Protein AF-A0A931ZKY6-F1 (afdb_monomer_lite)

Radius of gyration: 19.57 Å; chains: 1; bounding box: 46×57×39 Å

pLDDT: mean 91.96, std 8.12, range [48.44, 98.62]

Foldseek 3Di:
DDDQDPVNVVVVVVVVVVVVLLVVLCPDAVVPVVSVVSNVVVLVVVLVPDPDLVVNLVSLLVVLVVLLVNLLVCQVVVVLVCNQVSLVVNLVSLVVSLVSCVVVVVLVCLVVSLVSLVVSLVSLVVSLVPHDPVDPDPSSVSSVVSNVSSVVSNVSSVVSD

Sequence (161 aa):
MTKKTKTQLGAIFILAVLVLSLILSQTASPDSQLFWGLKRIQEKVYLKLKSNPNEKLDYMRFLLDRRLQELKSQVERQSYGYILPSALRYSTLAGQITDIIIVNNMKDQVASIINQFKDHQKALYEIYVIYPKNTDNLEYKYIEDDINYLKLYLDKLTKIQ

Structure (mmCIF, N/CA/C/O backbone):
data_AF-A0A931ZKY6-F1
#
_entry.id   AF-A0A931ZKY6-F1
#
loop_
_atom_site.group_PDB
_atom_site.id
_atom_site.type_symbol
_atom_site.label_atom_id
_atom_site.label_alt_id
_atom_site.label_comp_id
_atom_site.label_asym_id
_atom_site.label_entity_id
_atom_site.label_seq_id
_atom_site.pdbx_PDB_ins_code
_atom_site.Cartn_x
_atom_site.Cartn_y
_atom_site.Cartn_z
_atom_site.occupancy
_atom_site.B_iso_or_equiv
_atom_site.auth_seq_id
_atom_site.auth_comp_id
_atom_site.auth_asym_id
_atom_site.auth_atom_id
_atom_site.pdbx_PDB_model_num
ATOM 1 N N . MET A 1 1 ? -25.581 40.396 -20.123 1.00 48.44 1 MET A N 1
ATOM 2 C CA . MET A 1 1 ? -24.394 39.680 -20.647 1.00 48.44 1 MET A CA 1
ATOM 3 C C . MET A 1 1 ? -23.141 40.410 -20.173 1.00 48.44 1 MET A C 1
ATOM 5 O O . MET A 1 1 ? -22.779 41.431 -20.742 1.00 48.44 1 MET A O 1
ATOM 9 N N . THR A 1 2 ? -22.526 39.982 -19.072 1.00 53.47 2 THR A N 1
ATOM 10 C CA . THR A 1 2 ? -21.324 40.629 -18.517 1.00 53.47 2 THR A CA 1
ATOM 11 C C . THR A 1 2 ? -20.092 40.201 -19.320 1.00 53.47 2 THR A C 1
ATOM 13 O O . THR A 1 2 ? -19.704 39.034 -19.298 1.00 53.47 2 THR A O 1
ATOM 16 N N . LYS A 1 3 ? -19.485 41.134 -20.070 1.00 59.88 3 LYS A N 1
ATOM 17 C CA . LYS A 1 3 ? -18.205 40.916 -20.768 1.00 59.88 3 LYS A CA 1
ATOM 18 C C . LYS A 1 3 ? -17.125 40.623 -19.722 1.00 59.88 3 LYS A C 1
ATOM 20 O O . LYS A 1 3 ? -16.762 41.515 -18.961 1.00 59.88 3 LYS A O 1
ATOM 25 N N . LYS A 1 4 ? -16.617 39.387 -19.682 1.00 67.44 4 LYS A N 1
ATOM 26 C CA . LYS A 1 4 ? -15.459 39.045 -18.844 1.00 67.44 4 LYS A CA 1
ATOM 27 C C . LYS A 1 4 ? -14.247 39.852 -19.306 1.00 67.44 4 LYS A C 1
ATOM 29 O O . LYS A 1 4 ? -13.969 39.925 -20.504 1.00 67.44 4 LYS A O 1
ATOM 34 N N . THR A 1 5 ? -13.535 40.469 -18.370 1.00 78.38 5 THR A N 1
ATOM 35 C CA . THR A 1 5 ? -12.313 41.222 -18.680 1.00 78.38 5 THR A CA 1
ATOM 36 C C . THR A 1 5 ? -11.193 40.262 -19.101 1.00 78.38 5 THR A C 1
ATOM 38 O O . THR A 1 5 ? -11.195 39.085 -18.733 1.00 78.38 5 THR A O 1
ATOM 41 N N . LYS A 1 6 ? -10.201 40.739 -19.867 1.00 78.06 6 LYS A N 1
ATOM 42 C CA . LYS A 1 6 ? -9.048 39.916 -20.295 1.00 78.06 6 LYS A CA 1
ATOM 43 C C . LYS A 1 6 ? -8.330 39.246 -19.110 1.00 78.06 6 LYS A C 1
ATOM 45 O O . LYS A 1 6 ? -7.884 38.111 -19.230 1.00 78.06 6 LYS A O 1
ATOM 50 N N . THR A 1 7 ? -8.286 39.912 -17.955 1.00 80.75 7 THR A N 1
ATOM 51 C CA . THR A 1 7 ? -7.720 39.373 -16.708 1.00 80.75 7 THR A CA 1
ATOM 52 C C . THR A 1 7 ? -8.552 38.228 -16.128 1.00 80.75 7 THR A C 1
ATOM 54 O O . THR A 1 7 ? -7.988 37.217 -15.719 1.00 80.75 7 THR A O 1
ATOM 57 N N . GLN A 1 8 ? -9.886 38.325 -16.159 1.00 85.00 8 GLN A N 1
ATOM 58 C CA . GLN A 1 8 ? -10.778 37.235 -15.744 1.00 85.00 8 GLN A CA 1
ATOM 59 C C . GLN A 1 8 ? -10.659 36.017 -16.667 1.00 85.00 8 GLN A C 1
ATOM 61 O O . GLN A 1 8 ? -10.647 34.887 -16.188 1.00 85.00 8 GLN A O 1
ATOM 66 N N . LEU A 1 9 ? -10.541 36.233 -17.981 1.00 86.75 9 LEU A N 1
ATOM 67 C CA . LEU A 1 9 ? -10.304 35.156 -18.948 1.00 86.75 9 LEU A CA 1
ATOM 68 C C . LEU A 1 9 ? -8.954 34.465 -18.707 1.00 86.75 9 LEU A C 1
ATOM 70 O O . LEU A 1 9 ? -8.901 33.237 -18.696 1.00 86.75 9 LEU A O 1
ATOM 74 N N . GLY A 1 10 ? -7.896 35.236 -18.436 1.00 88.50 10 GLY A N 1
ATOM 75 C CA . GLY A 1 10 ? -6.583 34.696 -18.072 1.00 88.50 10 GLY A CA 1
ATOM 76 C C . GLY A 1 10 ? -6.615 33.863 -16.787 1.00 88.50 10 GLY A C 1
ATOM 77 O O . GLY A 1 10 ? -6.105 32.746 -16.768 1.00 88.50 10 GLY A O 1
ATOM 78 N N . ALA A 1 11 ? -7.279 34.352 -15.735 1.00 89.69 11 ALA A N 1
ATOM 79 C CA . ALA A 1 11 ? -7.419 33.619 -14.475 1.00 89.69 11 ALA A CA 1
ATOM 80 C C . ALA A 1 11 ? -8.193 32.299 -14.644 1.00 89.69 11 ALA A C 1
ATOM 82 O O . ALA A 1 11 ? -7.782 31.271 -14.109 1.00 89.69 11 ALA A O 1
ATOM 83 N N . ILE A 1 12 ? -9.280 32.302 -15.425 1.00 91.88 12 ILE A N 1
ATOM 84 C CA . ILE A 1 12 ? -10.051 31.086 -15.731 1.00 91.88 12 ILE A CA 1
ATOM 85 C C . ILE A 1 12 ? -9.193 30.076 -16.490 1.00 91.88 12 ILE A C 1
ATOM 87 O O . ILE A 1 12 ? -9.233 28.889 -16.176 1.00 91.88 12 ILE A O 1
ATOM 91 N N . PHE A 1 13 ? -8.407 30.535 -17.465 1.00 92.50 13 PHE A N 1
ATOM 92 C CA . PHE A 1 13 ? -7.517 29.661 -18.221 1.00 92.50 13 PHE A CA 1
ATOM 93 C C . PHE A 1 13 ? -6.465 29.006 -17.316 1.00 92.50 13 PHE A C 1
ATOM 95 O O . PHE A 1 13 ? -6.295 27.790 -17.358 1.00 92.50 13 PHE A O 1
ATOM 102 N N . ILE A 1 14 ? -5.823 29.782 -16.436 1.00 92.12 14 ILE A N 1
ATOM 103 C CA . ILE A 1 14 ? -4.857 29.256 -15.458 1.00 92.12 14 ILE A CA 1
ATOM 104 C C . ILE A 1 14 ? -5.521 28.220 -14.544 1.00 92.12 14 ILE A C 1
ATOM 106 O O . ILE A 1 14 ? -4.962 27.146 -14.325 1.00 92.12 14 ILE A O 1
ATOM 110 N N . LEU A 1 15 ? -6.728 28.505 -14.048 1.00 92.44 15 LEU A N 1
ATOM 111 C CA . LEU A 1 15 ? -7.471 27.572 -13.202 1.00 92.44 15 LEU A CA 1
ATOM 112 C C . LEU A 1 15 ? -7.798 26.271 -13.950 1.00 92.44 15 LEU A C 1
ATOM 114 O O . LEU A 1 15 ? -7.642 25.189 -13.391 1.00 92.44 15 LEU A O 1
ATOM 118 N N . ALA A 1 16 ? -8.207 26.362 -15.217 1.00 91.94 16 ALA A N 1
ATOM 119 C CA . ALA A 1 16 ? -8.501 25.198 -16.046 1.00 91.94 16 ALA A CA 1
ATOM 120 C C . ALA A 1 16 ? -7.252 24.333 -16.277 1.00 91.94 16 ALA A C 1
ATOM 122 O O . ALA A 1 16 ? -7.319 23.114 -16.126 1.00 91.94 16 ALA A O 1
ATOM 123 N N . VAL A 1 17 ? -6.102 24.953 -16.568 1.00 90.94 17 VAL A N 1
ATOM 124 C CA . VAL A 1 17 ? -4.818 24.247 -16.714 1.00 90.94 17 VAL A CA 1
ATOM 125 C C . VAL A 1 17 ? -4.404 23.578 -15.404 1.00 90.94 17 VAL A C 1
ATOM 127 O O . VAL A 1 17 ? -3.957 22.430 -15.419 1.00 90.94 17 VAL A O 1
ATOM 130 N N . LEU A 1 18 ? -4.586 24.252 -14.265 1.00 89.12 18 LEU A N 1
ATOM 131 C CA . LEU A 1 18 ? -4.313 23.676 -12.949 1.00 89.12 18 LEU A CA 1
ATOM 132 C C . LEU A 1 18 ? -5.198 22.458 -12.683 1.00 89.12 18 LEU A C 1
ATOM 134 O O . LEU A 1 18 ? -4.673 21.391 -12.383 1.00 89.12 18 LEU A O 1
ATOM 138 N N . VAL A 1 19 ? -6.517 22.578 -12.853 1.00 89.31 19 VAL A N 1
ATOM 139 C CA . VAL A 1 19 ? -7.458 21.462 -12.656 1.00 89.31 19 VAL A CA 1
ATOM 140 C C . VAL A 1 19 ? -7.123 20.290 -13.577 1.00 89.31 19 VAL A C 1
ATOM 142 O O . VAL A 1 19 ? -7.062 19.151 -13.116 1.00 89.31 19 VAL A O 1
ATOM 145 N N . LEU A 1 20 ? -6.831 20.557 -14.851 1.00 88.75 20 LEU A N 1
ATOM 146 C CA . LEU A 1 20 ? -6.435 19.517 -15.796 1.00 88.75 20 LEU A CA 1
ATOM 147 C C . LEU A 1 20 ? -5.141 18.821 -15.352 1.00 88.75 20 LEU A C 1
ATOM 149 O O . LEU A 1 20 ? -5.066 17.595 -15.368 1.00 88.75 20 LEU A O 1
ATOM 153 N N . SER A 1 21 ? -4.152 19.583 -14.884 1.00 85.56 21 SER A N 1
ATOM 154 C CA . SER A 1 21 ? -2.890 19.036 -14.368 1.00 85.56 21 SER A CA 1
ATOM 155 C C . SER A 1 21 ? -3.107 18.154 -13.136 1.00 85.56 21 SER A C 1
ATOM 157 O O . SER A 1 21 ? -2.473 17.104 -13.007 1.00 85.56 21 SER A O 1
ATOM 159 N N . LEU A 1 22 ? -4.037 18.538 -12.252 1.00 85.62 22 LEU A N 1
ATOM 160 C CA . LEU A 1 22 ? -4.413 17.728 -11.094 1.00 85.62 22 LEU A CA 1
ATOM 161 C C . LEU A 1 22 ? -5.042 16.397 -11.532 1.00 85.62 22 LEU A C 1
ATOM 163 O O . LEU A 1 22 ? -4.643 15.348 -11.028 1.00 85.62 22 LEU A O 1
ATOM 167 N N . ILE A 1 23 ? -5.958 16.416 -12.503 1.00 85.75 23 ILE A N 1
ATOM 168 C CA . ILE A 1 23 ? -6.609 15.203 -13.027 1.00 85.75 23 ILE A CA 1
ATOM 169 C C . ILE A 1 23 ? -5.580 14.278 -13.690 1.00 85.75 23 ILE A C 1
ATOM 171 O O . ILE A 1 23 ? -5.498 13.100 -13.343 1.00 85.75 23 ILE A O 1
ATOM 175 N N . LEU A 1 24 ? -4.745 14.814 -14.585 1.00 86.12 24 LEU A N 1
ATOM 176 C CA . LEU A 1 24 ? -3.733 14.036 -15.309 1.00 86.12 24 LEU A CA 1
ATOM 177 C C . LEU A 1 24 ? -2.701 13.392 -14.375 1.00 86.12 24 LEU A C 1
ATOM 179 O O . LEU A 1 24 ? -2.183 12.313 -14.659 1.00 86.12 24 LEU A O 1
ATOM 183 N N . SER A 1 25 ? -2.419 14.015 -13.229 1.00 87.62 25 SER A N 1
ATOM 184 C CA . SER A 1 25 ? -1.465 13.461 -12.269 1.00 87.62 25 SER A CA 1
ATOM 185 C C . SER A 1 25 ? -1.940 12.174 -11.584 1.00 87.62 25 SER A C 1
ATOM 187 O O . SER A 1 25 ? -1.108 11.384 -11.145 1.00 87.62 25 SER A O 1
ATOM 189 N N . GLN A 1 26 ? -3.247 11.892 -11.521 1.00 82.19 26 GLN A N 1
ATOM 190 C CA . GLN A 1 26 ? -3.776 10.762 -10.741 1.00 82.19 26 GLN A CA 1
ATOM 191 C C . GLN A 1 26 ? -3.301 9.390 -11.243 1.00 82.19 26 GLN A C 1
ATOM 193 O O . GLN A 1 26 ? -3.188 8.435 -10.462 1.00 82.19 26 GLN A O 1
ATOM 198 N N . THR A 1 27 ? -2.998 9.283 -12.537 1.00 82.00 27 THR A N 1
ATOM 199 C CA . THR A 1 27 ? -2.491 8.068 -13.192 1.00 82.00 27 THR A CA 1
ATOM 200 C C . THR A 1 27 ? -0.998 8.134 -13.496 1.00 82.00 27 THR A C 1
ATOM 202 O O . THR A 1 27 ? -0.465 7.210 -14.106 1.00 82.00 27 THR A O 1
ATOM 205 N N . ALA A 1 28 ? -0.307 9.195 -13.067 1.00 86.00 28 ALA A N 1
ATOM 206 C CA . ALA A 1 28 ? 1.119 9.338 -13.308 1.00 86.00 28 ALA A CA 1
ATOM 207 C C . ALA A 1 28 ? 1.907 8.182 -12.677 1.00 86.00 28 ALA A C 1
ATOM 209 O O . ALA A 1 28 ? 1.588 7.710 -11.575 1.00 86.00 28 ALA A O 1
ATOM 210 N N . SER A 1 29 ? 2.942 7.766 -13.403 1.00 85.00 29 SER A N 1
ATOM 211 C CA . SER A 1 29 ? 3.964 6.806 -12.986 1.00 85.00 29 SER A CA 1
ATOM 212 C C . SER A 1 29 ? 5.273 7.548 -12.683 1.00 85.00 29 SER A C 1
ATOM 214 O O . SER A 1 29 ? 5.400 8.710 -13.087 1.00 85.00 29 SER A O 1
ATOM 216 N N . PRO A 1 30 ? 6.235 6.919 -11.982 1.00 85.38 30 PRO A N 1
ATOM 217 C CA . PRO A 1 30 ? 7.521 7.540 -11.661 1.00 85.38 30 PRO A CA 1
ATOM 218 C C . PRO A 1 30 ? 8.278 8.111 -12.871 1.00 85.38 30 PRO A C 1
ATOM 220 O O . PRO A 1 30 ? 8.954 9.126 -12.715 1.00 85.38 30 PRO A O 1
ATOM 223 N N . ASP A 1 31 ? 8.086 7.540 -14.065 1.00 85.19 31 ASP A N 1
ATOM 224 C CA . ASP A 1 31 ? 8.682 8.008 -15.328 1.00 85.19 31 ASP A CA 1
ATOM 225 C C . ASP A 1 31 ? 8.305 9.461 -15.669 1.00 85.19 31 ASP A C 1
ATOM 227 O O . ASP A 1 31 ? 9.042 10.178 -16.342 1.00 85.19 31 ASP A O 1
ATOM 231 N N . SER A 1 32 ? 7.151 9.931 -15.185 1.00 87.19 32 SER A N 1
ATOM 232 C CA . SER A 1 32 ? 6.691 11.305 -15.368 1.00 87.19 32 SER A CA 1
ATOM 233 C C . SER A 1 32 ? 6.921 12.120 -14.098 1.00 87.19 32 SER A C 1
ATOM 235 O O . SER A 1 32 ? 5.991 12.391 -13.338 1.00 87.19 32 SER A O 1
ATOM 237 N N . GLN A 1 33 ? 8.172 12.518 -13.853 1.00 86.38 33 GLN A N 1
ATOM 238 C CA . GLN A 1 33 ? 8.615 13.085 -12.571 1.00 86.38 33 GLN A CA 1
ATOM 239 C C . GLN A 1 33 ? 7.745 14.250 -12.058 1.00 86.38 33 GLN A C 1
ATOM 241 O O . GLN A 1 33 ? 7.411 14.287 -10.872 1.00 86.38 33 GLN A O 1
ATOM 246 N N . LEU A 1 34 ? 7.332 15.176 -12.936 1.00 88.31 34 LEU A N 1
ATOM 247 C CA . LEU A 1 34 ? 6.492 16.324 -12.564 1.00 88.31 34 LEU A CA 1
ATOM 248 C C . LEU A 1 34 ? 5.093 15.896 -12.106 1.00 88.31 34 LEU A C 1
ATOM 250 O O . LEU A 1 34 ? 4.669 16.224 -10.996 1.00 88.31 34 LEU A O 1
ATOM 254 N N . PHE A 1 35 ? 4.379 15.140 -12.942 1.00 89.62 35 PHE A N 1
ATOM 255 C CA . PHE A 1 35 ? 3.029 14.683 -12.621 1.00 89.62 35 PHE A CA 1
ATOM 256 C C . PHE A 1 35 ? 3.039 13.682 -11.462 1.00 89.62 35 PHE A C 1
ATOM 258 O O . PHE A 1 35 ? 2.142 13.701 -10.622 1.00 89.62 35 PHE A O 1
ATOM 265 N N . TRP A 1 36 ? 4.087 12.866 -11.352 1.00 89.19 36 TRP A N 1
ATOM 266 C CA . TRP A 1 36 ? 4.311 11.992 -10.210 1.00 89.19 36 TRP A CA 1
ATOM 267 C C . TRP A 1 36 ? 4.482 12.790 -8.920 1.00 89.19 36 TRP A C 1
ATOM 269 O O . TRP A 1 36 ? 3.774 12.533 -7.949 1.00 89.19 36 TRP A O 1
ATOM 279 N N . GLY A 1 37 ? 5.358 13.797 -8.906 1.00 89.44 37 GLY A N 1
ATOM 280 C CA . GLY A 1 37 ? 5.547 14.678 -7.754 1.00 89.44 37 GLY A CA 1
ATOM 281 C C . GLY A 1 37 ? 4.240 15.343 -7.322 1.00 89.44 37 GLY A C 1
ATOM 282 O O . GLY A 1 37 ? 3.883 15.298 -6.142 1.00 89.44 37 GLY A O 1
ATOM 283 N N . LEU A 1 38 ? 3.477 15.865 -8.286 1.00 91.06 38 LEU A N 1
ATOM 284 C CA . LEU A 1 38 ? 2.172 16.472 -8.039 1.00 91.06 38 LEU A CA 1
ATOM 285 C C . LEU A 1 38 ? 1.178 15.473 -7.422 1.00 91.06 38 LEU A C 1
ATOM 287 O O . LEU A 1 38 ? 0.557 15.790 -6.406 1.00 91.06 38 LEU A O 1
ATOM 291 N N . LYS A 1 39 ? 1.095 14.249 -7.959 1.00 92.00 39 LYS A N 1
ATOM 292 C CA . LYS A 1 39 ? 0.292 13.147 -7.401 1.00 92.00 39 LYS A CA 1
ATOM 293 C C . LYS A 1 39 ? 0.658 12.878 -5.940 1.00 92.00 39 LYS A C 1
ATOM 295 O O . LYS A 1 39 ? -0.215 12.831 -5.078 1.00 92.00 39 LYS A O 1
ATOM 300 N N . ARG A 1 40 ? 1.956 12.755 -5.622 1.00 91.25 40 ARG A N 1
ATOM 301 C CA . ARG A 1 40 ? 2.411 12.511 -4.238 1.00 91.25 40 ARG A CA 1
ATOM 302 C C . ARG A 1 40 ? 2.036 13.666 -3.300 1.00 91.25 40 ARG A C 1
ATOM 304 O O . ARG A 1 40 ? 1.686 13.410 -2.148 1.00 91.25 40 ARG A O 1
ATOM 311 N N . ILE A 1 41 ? 2.126 14.916 -3.759 1.00 92.31 41 ILE A N 1
AT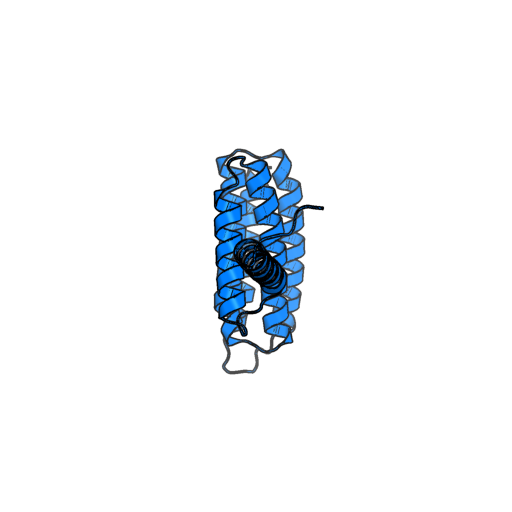OM 312 C CA . ILE A 1 41 ? 1.747 16.095 -2.964 1.00 92.31 41 ILE A CA 1
ATOM 313 C C . ILE A 1 41 ? 0.244 16.084 -2.680 1.00 92.31 41 ILE A C 1
ATOM 315 O O . ILE A 1 41 ? -0.143 16.230 -1.521 1.00 92.31 41 ILE A O 1
ATOM 319 N N . GLN A 1 42 ? -0.587 15.853 -3.700 1.00 91.25 42 GLN A N 1
ATOM 320 C CA . GLN A 1 42 ? -2.041 15.769 -3.536 1.00 91.25 42 GLN A CA 1
ATOM 321 C C . GLN A 1 42 ? -2.427 14.725 -2.497 1.00 91.25 42 GLN A C 1
ATOM 323 O O . GLN A 1 42 ? -3.198 15.022 -1.589 1.00 91.25 42 GLN A O 1
ATOM 328 N N . GLU A 1 43 ? -1.846 13.527 -2.579 1.00 92.88 43 GLU A N 1
ATOM 329 C CA . GLU A 1 43 ? -2.190 12.461 -1.647 1.00 92.88 43 GLU A CA 1
ATOM 330 C C . GLU A 1 43 ? -1.829 12.813 -0.198 1.00 92.88 43 GLU A C 1
ATOM 332 O O . GLU A 1 43 ? -2.618 12.552 0.710 1.00 92.88 43 GLU A O 1
ATOM 337 N N . LYS A 1 44 ? -0.673 13.455 0.021 1.00 91.62 44 LYS A N 1
ATOM 338 C CA . LYS A 1 44 ? -0.256 13.933 1.348 1.00 91.62 44 LYS A CA 1
ATOM 339 C C . LYS A 1 44 ? -1.177 15.028 1.878 1.00 91.62 44 LYS A C 1
ATOM 341 O O . LYS A 1 44 ? -1.512 15.009 3.059 1.00 91.62 44 LYS A O 1
ATOM 346 N N . VAL A 1 45 ? -1.556 15.987 1.033 1.00 91.56 45 VAL A N 1
ATOM 347 C CA . VAL A 1 45 ? -2.467 17.074 1.418 1.00 91.56 45 VAL A CA 1
ATOM 348 C C . VAL A 1 45 ? -3.832 16.501 1.773 1.00 91.56 45 VAL A C 1
ATOM 350 O O . VAL A 1 45 ? -4.331 16.778 2.858 1.00 91.56 45 VAL A O 1
ATOM 353 N N . TYR A 1 46 ? -4.395 15.641 0.923 1.00 91.19 46 TYR A N 1
ATOM 354 C CA . TYR A 1 46 ? -5.701 15.040 1.174 1.00 91.19 46 TYR A CA 1
ATOM 355 C C . TYR A 1 46 ? -5.709 14.220 2.468 1.00 91.19 46 TYR A C 1
ATOM 357 O O . TYR A 1 46 ? -6.603 14.396 3.290 1.00 91.19 46 TYR A O 1
ATOM 365 N N . LEU A 1 47 ? -4.669 13.414 2.719 1.00 90.94 47 LEU A N 1
ATOM 366 C CA . LEU A 1 47 ? -4.546 12.654 3.966 1.00 90.94 47 LEU A CA 1
ATOM 367 C C . LEU A 1 47 ? -4.447 13.562 5.205 1.00 90.94 47 LEU A C 1
ATOM 369 O O . LEU A 1 47 ? -5.020 13.239 6.242 1.00 90.94 47 LEU A O 1
ATOM 373 N N . LYS A 1 48 ? -3.740 14.697 5.113 1.00 90.75 48 LYS A N 1
ATOM 374 C CA . LYS A 1 48 ? -3.634 15.674 6.213 1.00 90.75 48 LYS A CA 1
ATOM 375 C C . LYS A 1 48 ? -4.951 16.389 6.512 1.00 90.75 48 LYS A C 1
ATOM 377 O O . LYS A 1 48 ? -5.166 16.781 7.652 1.00 90.75 48 LYS A O 1
ATOM 382 N N . LEU A 1 49 ? -5.808 16.565 5.509 1.00 92.44 49 LEU A N 1
ATOM 383 C CA . LEU A 1 49 ? -7.119 17.197 5.673 1.00 92.44 49 LEU A CA 1
ATOM 384 C C . LEU A 1 49 ? -8.150 16.263 6.329 1.00 92.44 49 LEU A C 1
ATOM 386 O O . LEU A 1 49 ? -9.190 16.736 6.778 1.00 92.44 49 LEU A O 1
ATOM 390 N N . LYS A 1 50 ? -7.877 14.952 6.413 1.00 91.62 50 LYS A N 1
ATOM 391 C CA . LYS A 1 50 ? -8.742 13.984 7.100 1.00 91.62 50 LYS A CA 1
ATOM 392 C C . LYS A 1 50 ? -8.478 13.978 8.605 1.00 91.62 50 LYS A C 1
ATOM 394 O O . LYS A 1 50 ? -7.526 13.361 9.080 1.00 91.62 50 LYS A O 1
ATOM 399 N N . SER A 1 51 ? -9.346 14.656 9.350 1.00 88.31 51 SER A N 1
ATOM 400 C CA . SER A 1 51 ? -9.326 14.719 10.817 1.00 88.31 51 SER A CA 1
ATOM 401 C C . SER A 1 51 ? -10.068 13.558 11.491 1.00 88.31 51 SER A C 1
ATOM 403 O O . SER A 1 51 ? -9.707 13.180 12.601 1.00 88.31 51 SER A O 1
ATOM 405 N N . ASN A 1 52 ? -11.063 12.960 10.828 1.00 94.44 52 ASN A N 1
ATOM 406 C CA . ASN A 1 52 ? -11.787 11.789 11.330 1.00 94.44 52 ASN A CA 1
ATOM 407 C C . ASN A 1 52 ? -10.991 10.489 11.062 1.00 94.44 52 ASN A C 1
ATOM 409 O O . ASN A 1 52 ? -10.640 10.243 9.902 1.00 94.44 52 ASN A O 1
ATOM 413 N N . PRO A 1 53 ? -10.736 9.635 12.077 1.00 94.50 53 PRO A N 1
ATOM 414 C CA . PRO A 1 53 ? -10.053 8.352 11.898 1.00 94.50 53 PRO A CA 1
ATOM 415 C C . PRO A 1 53 ? -10.690 7.421 10.857 1.00 94.50 53 PRO A C 1
ATOM 417 O O . PRO A 1 53 ? -9.952 6.811 10.089 1.00 94.50 53 PRO A O 1
ATOM 420 N N . ASN A 1 54 ? -12.025 7.353 10.773 1.00 95.50 54 ASN A N 1
ATOM 421 C CA . ASN A 1 54 ? -12.733 6.523 9.788 1.00 95.50 54 ASN A CA 1
ATOM 422 C C . ASN A 1 54 ? -12.475 7.012 8.360 1.00 95.50 54 ASN A C 1
ATOM 424 O O . ASN A 1 54 ? -11.990 6.257 7.525 1.00 95.50 54 ASN A O 1
ATOM 428 N N . GLU A 1 55 ? -12.689 8.303 8.092 1.00 95.81 55 GLU A N 1
ATOM 429 C CA . GLU A 1 55 ? -12.431 8.863 6.757 1.00 95.81 55 GLU A CA 1
ATOM 430 C C . GLU A 1 55 ? -10.958 8.755 6.354 1.00 95.81 55 GLU A C 1
ATOM 432 O O . GLU A 1 55 ? -10.620 8.593 5.177 1.00 95.81 55 GLU A O 1
ATOM 437 N N . LYS A 1 56 ? -10.065 8.894 7.337 1.00 96.88 56 LYS A N 1
ATOM 438 C CA . LYS A 1 56 ? -8.632 8.742 7.129 1.00 96.88 56 LYS A CA 1
ATOM 439 C C . LYS A 1 56 ? -8.293 7.297 6.772 1.00 96.88 56 LYS A C 1
ATOM 441 O O . LYS A 1 56 ? -7.556 7.091 5.810 1.00 96.88 56 LYS A O 1
ATOM 446 N N . LEU A 1 57 ? -8.852 6.326 7.495 1.00 97.25 57 LEU A N 1
ATOM 447 C CA . LEU A 1 57 ? -8.704 4.904 7.201 1.00 97.25 57 LEU A CA 1
ATOM 448 C C . LEU A 1 57 ? -9.233 4.578 5.801 1.00 97.25 57 LEU A C 1
ATOM 450 O O . LEU A 1 57 ? -8.493 3.997 5.015 1.00 97.25 57 LEU A O 1
ATOM 454 N N . ASP A 1 58 ? -10.443 5.010 5.447 1.00 96.94 58 ASP A N 1
ATOM 455 C CA . ASP A 1 58 ? -11.035 4.769 4.124 1.00 96.94 58 ASP A CA 1
ATOM 456 C C . ASP A 1 58 ? -10.138 5.274 2.993 1.00 96.94 58 ASP A C 1
ATOM 458 O O . ASP A 1 58 ? -9.877 4.572 2.012 1.00 96.94 58 ASP A O 1
ATOM 462 N N . TYR A 1 59 ? -9.588 6.477 3.153 1.00 96.94 59 TYR A N 1
ATOM 463 C CA . TYR A 1 59 ? -8.659 7.015 2.171 1.00 96.94 59 TYR A CA 1
ATOM 464 C C . TYR A 1 59 ? -7.329 6.248 2.131 1.00 96.94 59 TYR A C 1
ATOM 466 O O . TYR A 1 59 ? -6.779 6.017 1.053 1.00 96.94 59 TYR A O 1
ATOM 474 N N . MET A 1 60 ? -6.807 5.820 3.283 1.00 97.88 60 MET A N 1
ATOM 475 C CA . MET A 1 60 ? -5.600 4.994 3.346 1.00 97.88 60 MET A CA 1
ATOM 476 C C . MET A 1 60 ? -5.808 3.633 2.673 1.00 97.88 60 MET A C 1
ATOM 478 O O . MET A 1 60 ? -4.920 3.195 1.946 1.00 97.88 60 MET A O 1
ATOM 482 N N . ARG A 1 61 ? -6.979 3.005 2.831 1.00 98.00 61 ARG A N 1
ATOM 483 C CA . ARG A 1 61 ? -7.348 1.759 2.136 1.00 98.00 61 ARG A CA 1
ATOM 484 C C . ARG A 1 61 ? -7.353 1.945 0.626 1.00 98.00 61 ARG A C 1
ATOM 486 O O . ARG A 1 61 ? -6.705 1.177 -0.076 1.00 98.00 61 ARG A O 1
ATOM 493 N N . PHE A 1 62 ? -7.998 3.008 0.144 1.00 96.69 62 PHE A N 1
ATOM 494 C CA . PHE A 1 62 ? -7.974 3.367 -1.273 1.00 96.69 62 PHE A CA 1
ATOM 495 C C . PHE A 1 62 ? -6.538 3.554 -1.785 1.00 96.69 62 PHE A C 1
ATOM 497 O O . PHE A 1 62 ? -6.168 3.044 -2.843 1.00 96.69 62 PHE A O 1
ATOM 504 N N . LEU A 1 63 ? -5.695 4.272 -1.036 1.00 96.81 63 LEU A N 1
ATOM 505 C CA . LEU A 1 63 ? -4.295 4.455 -1.409 1.00 96.81 63 LEU A CA 1
ATOM 506 C C . LEU A 1 63 ? -3.516 3.138 -1.416 1.00 96.81 63 LEU A C 1
ATOM 508 O O . LEU A 1 63 ? -2.643 2.978 -2.268 1.00 96.81 63 LEU A O 1
ATOM 512 N N . LEU A 1 64 ? -3.817 2.205 -0.513 1.00 98.31 64 LEU A N 1
ATOM 513 C CA . LEU A 1 64 ? -3.156 0.905 -0.458 1.00 98.31 64 LEU A CA 1
ATOM 514 C C . LEU A 1 64 ? -3.410 0.102 -1.737 1.00 98.31 64 LEU A C 1
ATOM 516 O O . LEU A 1 64 ? -2.454 -0.404 -2.327 1.00 98.31 64 LEU A O 1
ATOM 520 N N . ASP A 1 65 ? -4.651 0.082 -2.227 1.00 98.12 65 ASP A N 1
ATOM 521 C CA . ASP A 1 65 ? -4.995 -0.551 -3.508 1.00 98.12 65 ASP A CA 1
ATOM 522 C C . ASP A 1 65 ? -4.203 0.085 -4.656 1.00 98.12 65 ASP A C 1
ATOM 524 O O . ASP A 1 65 ? -3.623 -0.598 -5.504 1.00 98.12 65 ASP A O 1
ATOM 528 N N . ARG A 1 66 ? -4.101 1.421 -4.661 1.00 95.56 66 ARG A N 1
ATOM 529 C CA . ARG A 1 66 ? -3.313 2.152 -5.664 1.00 95.56 66 ARG A CA 1
ATOM 530 C C . ARG A 1 66 ? -1.829 1.800 -5.590 1.00 95.56 66 ARG A C 1
ATOM 532 O O . ARG A 1 66 ? -1.197 1.714 -6.639 1.00 95.56 66 ARG A O 1
ATOM 539 N N . ARG A 1 67 ? -1.265 1.580 -4.398 1.00 96.12 67 ARG A N 1
ATOM 540 C CA . ARG A 1 67 ? 0.135 1.147 -4.238 1.00 96.12 67 ARG A CA 1
ATOM 541 C C . ARG A 1 67 ? 0.379 -0.253 -4.769 1.00 96.12 67 ARG A C 1
ATOM 543 O O . ARG A 1 67 ? 1.385 -0.452 -5.443 1.00 96.12 67 ARG A O 1
ATOM 550 N N . LEU A 1 68 ? -0.538 -1.183 -4.521 1.00 97.75 68 LEU A N 1
ATOM 551 C CA . LEU A 1 68 ? -0.440 -2.528 -5.078 1.00 97.75 68 LEU A CA 1
ATOM 552 C C . LEU A 1 68 ? -0.454 -2.486 -6.613 1.00 97.75 68 LEU A C 1
ATOM 554 O O . LEU A 1 68 ? 0.387 -3.109 -7.256 1.00 97.75 68 LEU A O 1
ATOM 558 N N . GLN A 1 69 ? -1.350 -1.688 -7.206 1.00 95.75 69 GLN A N 1
ATOM 559 C CA . GLN A 1 69 ? -1.389 -1.497 -8.661 1.00 95.75 69 GLN A CA 1
ATOM 560 C C . GLN A 1 69 ? -0.126 -0.817 -9.201 1.00 95.75 69 GLN A C 1
ATOM 562 O O . GLN A 1 69 ? 0.373 -1.193 -10.260 1.00 95.75 69 GLN A O 1
ATOM 567 N N . GLU A 1 70 ? 0.425 0.165 -8.480 1.00 93.44 70 GLU A N 1
ATOM 568 C CA . GLU A 1 70 ? 1.709 0.772 -8.838 1.00 93.44 70 GLU A CA 1
ATOM 569 C C . GLU A 1 70 ? 2.818 -0.285 -8.878 1.00 93.44 70 GLU A C 1
ATOM 571 O O . GLU A 1 70 ? 3.507 -0.373 -9.892 1.00 93.44 70 GLU A O 1
ATOM 576 N N . LEU A 1 71 ? 2.951 -1.112 -7.835 1.00 95.06 71 LEU A N 1
ATOM 577 C CA . LEU A 1 71 ? 3.955 -2.176 -7.763 1.00 95.06 71 LEU A CA 1
ATOM 578 C C . LEU A 1 71 ? 3.783 -3.198 -8.895 1.00 95.06 71 LEU A C 1
ATOM 580 O O . LEU A 1 71 ? 4.746 -3.486 -9.605 1.00 95.06 71 LEU A O 1
ATOM 584 N N . LYS A 1 72 ? 2.550 -3.665 -9.129 1.00 95.25 72 LYS A N 1
ATOM 585 C CA . LYS A 1 72 ? 2.212 -4.559 -10.245 1.00 95.25 72 LYS A CA 1
ATOM 586 C C . LYS A 1 72 ? 2.648 -3.969 -11.587 1.00 95.25 72 LYS A C 1
ATOM 588 O O . LYS A 1 72 ? 3.350 -4.625 -12.351 1.00 95.25 72 LYS A O 1
ATOM 593 N N . SER A 1 73 ? 2.314 -2.701 -11.832 1.00 93.38 73 SER A N 1
ATOM 594 C CA . SER A 1 73 ? 2.672 -2.024 -13.081 1.00 93.38 73 SER A CA 1
ATOM 595 C C . SER A 1 73 ? 4.184 -1.862 -13.273 1.00 93.38 73 SER A C 1
ATOM 597 O O . SER A 1 73 ? 4.642 -1.889 -14.411 1.00 93.38 73 SER A O 1
ATOM 599 N N . GLN A 1 74 ? 4.968 -1.717 -12.193 1.00 92.62 74 GLN A N 1
ATOM 600 C CA . GLN A 1 74 ? 6.431 -1.655 -12.303 1.00 92.62 74 GLN A CA 1
ATOM 601 C C . GLN A 1 74 ? 7.007 -2.996 -12.763 1.00 92.62 74 GLN A C 1
ATOM 603 O O . GLN A 1 74 ? 7.906 -3.012 -13.599 1.00 92.62 74 GLN A O 1
ATOM 608 N N . VAL A 1 75 ? 6.465 -4.114 -12.266 1.00 92.31 75 VAL A N 1
ATOM 609 C CA . VAL A 1 75 ? 6.873 -5.457 -12.707 1.00 92.31 75 VAL A CA 1
ATOM 610 C C . VAL A 1 75 ? 6.476 -5.696 -14.162 1.00 92.31 75 VAL A C 1
ATOM 612 O O . VAL A 1 75 ? 7.312 -6.108 -14.959 1.00 92.31 75 VAL A O 1
ATOM 615 N N . GLU A 1 76 ? 5.237 -5.371 -14.539 1.00 91.88 76 GLU A N 1
ATOM 616 C CA . GLU A 1 76 ? 4.740 -5.543 -15.915 1.00 91.88 76 GLU A CA 1
ATOM 617 C C . GLU A 1 76 ? 5.534 -4.727 -16.943 1.00 91.88 76 GLU A C 1
ATOM 619 O O . GLU A 1 76 ? 5.788 -5.194 -18.051 1.00 91.88 76 GLU A O 1
ATOM 624 N N . ARG A 1 77 ? 5.952 -3.511 -16.575 1.00 91.62 77 ARG A N 1
ATOM 625 C CA . ARG A 1 77 ? 6.760 -2.625 -17.428 1.00 91.62 77 ARG A CA 1
ATOM 626 C C . ARG A 1 77 ? 8.257 -2.905 -17.356 1.00 91.62 77 ARG A C 1
ATOM 628 O O . ARG A 1 77 ? 9.023 -2.214 -18.019 1.00 91.62 77 ARG A O 1
ATOM 635 N N . GLN A 1 78 ? 8.672 -3.885 -16.551 1.00 91.19 78 GLN A N 1
ATOM 636 C CA . GLN A 1 78 ? 10.078 -4.201 -16.293 1.00 91.19 78 GLN A CA 1
ATOM 637 C C . GLN A 1 78 ? 10.874 -3.002 -15.744 1.00 91.19 78 GLN A C 1
ATOM 639 O O . GLN A 1 78 ? 12.093 -2.913 -15.886 1.00 91.19 78 GLN A O 1
ATOM 644 N N . SER A 1 79 ? 10.187 -2.062 -15.092 1.00 90.44 79 SER A N 1
ATOM 645 C CA . SER A 1 79 ? 10.760 -0.850 -14.507 1.00 90.44 79 SER A CA 1
ATOM 646 C C . SER A 1 79 ? 11.312 -1.152 -13.114 1.00 90.44 79 SER A C 1
ATOM 648 O O . SER A 1 79 ? 10.881 -0.580 -12.109 1.00 90.44 79 SER A O 1
ATOM 650 N N . TYR A 1 80 ? 12.243 -2.105 -13.047 1.00 90.19 80 TYR A N 1
ATOM 651 C CA . TYR A 1 80 ? 12.607 -2.740 -11.787 1.00 90.19 80 TYR A CA 1
ATOM 652 C C . TYR A 1 80 ? 13.207 -1.770 -10.762 1.00 90.19 80 TYR A C 1
ATOM 654 O O . TYR A 1 80 ? 12.812 -1.821 -9.605 1.00 90.19 80 TYR A O 1
ATOM 662 N N . GLY A 1 81 ? 13.973 -0.760 -11.196 1.00 89.62 81 GLY A N 1
ATOM 663 C CA . GLY A 1 81 ? 14.515 0.284 -10.308 1.00 89.62 81 GLY A CA 1
ATOM 664 C C . GLY A 1 81 ? 13.470 1.066 -9.488 1.00 89.62 81 GLY A C 1
ATOM 665 O O . GLY A 1 81 ? 13.820 1.809 -8.569 1.00 89.62 81 GLY A O 1
ATOM 666 N N . TYR A 1 82 ? 12.174 0.916 -9.794 1.00 92.44 82 TYR A N 1
ATOM 667 C CA . TYR A 1 82 ? 11.069 1.474 -9.015 1.00 92.44 82 TYR A CA 1
ATOM 668 C C . TYR A 1 82 ? 10.368 0.470 -8.088 1.00 92.44 82 TYR A C 1
ATOM 670 O O . TYR A 1 82 ? 9.416 0.859 -7.403 1.00 92.44 82 TYR A O 1
ATOM 678 N N . ILE A 1 83 ? 10.821 -0.781 -8.007 1.00 94.50 83 ILE A N 1
ATOM 679 C CA . ILE A 1 83 ? 10.257 -1.823 -7.141 1.00 94.50 83 ILE A CA 1
ATOM 680 C C . ILE A 1 83 ? 10.495 -1.473 -5.681 1.00 94.50 83 ILE A C 1
ATOM 682 O O . ILE A 1 83 ? 9.518 -1.285 -4.962 1.00 94.50 83 ILE A O 1
ATOM 686 N N . LEU A 1 84 ? 11.748 -1.257 -5.263 1.00 94.75 84 LEU A N 1
ATOM 687 C CA . LEU A 1 84 ? 12.075 -0.850 -3.891 1.00 94.75 84 LEU A CA 1
ATOM 688 C C . LEU A 1 84 ? 11.249 0.359 -3.412 1.00 94.75 84 LEU A C 1
ATOM 690 O O . LEU A 1 84 ? 10.551 0.251 -2.401 1.00 94.75 84 LEU A O 1
ATOM 694 N N . PRO A 1 85 ? 11.261 1.519 -4.101 1.00 94.38 85 PRO A N 1
ATOM 695 C CA . PRO A 1 85 ? 10.503 2.664 -3.619 1.00 94.38 85 PRO A CA 1
ATOM 696 C C . PRO A 1 85 ? 8.990 2.415 -3.640 1.00 94.38 85 PRO A C 1
ATOM 698 O O . PRO A 1 85 ? 8.276 3.052 -2.865 1.00 94.38 85 PRO A O 1
ATOM 701 N N . SER A 1 86 ? 8.472 1.542 -4.510 1.00 95.12 86 SER A N 1
ATOM 702 C CA . SER A 1 86 ? 7.043 1.198 -4.541 1.00 95.12 86 SER A CA 1
ATOM 703 C C . SER A 1 86 ? 6.649 0.259 -3.405 1.00 95.12 86 SER A C 1
ATOM 705 O O . SER A 1 86 ? 5.662 0.547 -2.729 1.00 95.12 86 SER A O 1
ATOM 707 N N . ALA A 1 87 ? 7.461 -0.762 -3.139 1.00 96.69 87 ALA A N 1
ATOM 708 C CA . ALA A 1 87 ? 7.301 -1.692 -2.028 1.00 96.69 87 ALA A CA 1
ATOM 709 C C . ALA A 1 87 ? 7.351 -0.961 -0.679 1.00 96.69 87 ALA A C 1
ATOM 711 O O . ALA A 1 87 ? 6.404 -1.013 0.097 1.00 96.69 87 ALA A O 1
ATOM 712 N N . LEU A 1 88 ? 8.363 -0.110 -0.455 1.00 96.38 88 LEU A N 1
ATOM 713 C CA . LEU A 1 88 ? 8.461 0.692 0.775 1.00 96.38 88 LEU A CA 1
ATOM 714 C C . LEU A 1 88 ? 7.219 1.555 1.030 1.00 96.38 88 LEU A C 1
ATOM 716 O O . LEU A 1 88 ? 6.771 1.693 2.169 1.00 96.38 88 LEU A O 1
ATOM 720 N N . ARG A 1 89 ? 6.649 2.161 -0.022 1.00 95.25 89 ARG A N 1
ATOM 721 C CA . ARG A 1 89 ? 5.409 2.945 0.108 1.00 95.25 89 ARG A CA 1
ATOM 722 C C . ARG A 1 89 ? 4.211 2.061 0.437 1.00 95.25 89 ARG A C 1
ATOM 724 O O . ARG A 1 89 ? 3.332 2.518 1.166 1.00 95.25 89 ARG A O 1
ATOM 731 N N . TYR A 1 90 ? 4.158 0.857 -0.126 1.00 98.19 90 TYR A N 1
ATOM 732 C CA . TYR A 1 90 ? 3.110 -0.119 0.134 1.00 98.19 90 TYR A CA 1
ATOM 733 C C . TYR A 1 90 ? 3.155 -0.598 1.592 1.00 98.19 90 TYR A C 1
ATOM 735 O O . TYR A 1 90 ? 2.199 -0.359 2.333 1.00 98.19 90 TYR A O 1
ATOM 743 N N . SER A 1 91 ? 4.275 -1.179 2.039 1.00 97.50 91 SER A N 1
ATOM 744 C CA . SER A 1 91 ? 4.428 -1.703 3.407 1.00 97.5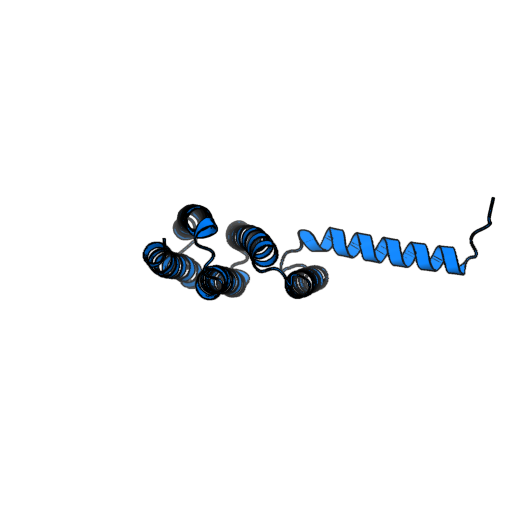0 91 SER A CA 1
ATOM 745 C C . SER A 1 91 ? 4.273 -0.623 4.471 1.00 97.50 91 SER A C 1
ATOM 747 O O . SER A 1 91 ? 3.568 -0.842 5.456 1.00 97.50 91 SER A O 1
ATOM 749 N N . THR A 1 92 ? 4.833 0.575 4.258 1.00 97.56 92 THR A N 1
ATOM 750 C CA . THR A 1 92 ? 4.642 1.704 5.189 1.00 97.56 92 THR A CA 1
ATOM 751 C C . THR A 1 92 ? 3.160 2.033 5.366 1.00 97.56 92 THR A C 1
ATOM 753 O O . THR A 1 92 ? 2.701 2.231 6.490 1.00 97.56 92 THR A O 1
ATOM 756 N N . LEU A 1 93 ? 2.391 2.086 4.273 1.00 98.12 93 LEU A N 1
ATOM 757 C CA . LEU A 1 93 ? 0.967 2.406 4.340 1.00 98.12 93 LEU A CA 1
ATOM 758 C C . LEU A 1 93 ? 0.158 1.279 4.999 1.00 98.12 93 LEU A C 1
ATOM 760 O O . LEU A 1 93 ? -0.711 1.569 5.817 1.00 98.12 93 LEU A O 1
ATOM 764 N N . ALA A 1 94 ? 0.468 0.012 4.706 1.00 98.50 94 ALA A N 1
ATOM 765 C CA . ALA A 1 94 ? -0.153 -1.136 5.370 1.00 98.50 94 ALA A CA 1
ATOM 766 C C . ALA A 1 94 ? 0.100 -1.129 6.891 1.00 98.50 94 ALA A C 1
ATOM 768 O O . ALA A 1 94 ? -0.821 -1.351 7.685 1.00 98.50 94 ALA A O 1
ATOM 769 N N . GLY A 1 95 ? 1.323 -0.788 7.310 1.00 98.38 95 GLY A N 1
ATOM 770 C CA . GLY A 1 95 ? 1.664 -0.592 8.719 1.00 98.38 95 GLY A CA 1
ATOM 771 C C . GLY A 1 95 ? 0.855 0.537 9.354 1.00 98.38 95 GLY A C 1
ATOM 772 O O . GLY A 1 95 ? 0.211 0.330 10.376 1.00 98.38 95 GLY A O 1
ATOM 773 N N . GLN A 1 96 ? 0.779 1.698 8.699 1.00 97.94 96 GLN A N 1
ATOM 774 C CA . GLN A 1 96 ? -0.011 2.833 9.190 1.00 97.94 96 GLN A CA 1
ATOM 775 C C . GLN A 1 96 ? -1.514 2.524 9.288 1.00 97.94 96 GLN A C 1
ATOM 777 O O . GLN A 1 96 ? -2.171 3.014 10.205 1.00 97.94 96 GLN A O 1
ATOM 782 N N . ILE A 1 97 ? -2.066 1.728 8.363 1.00 98.44 97 ILE A N 1
ATOM 783 C CA . ILE A 1 97 ? -3.452 1.229 8.428 1.00 98.44 97 ILE A CA 1
ATOM 784 C C . ILE A 1 97 ? -3.643 0.349 9.667 1.00 98.44 97 ILE A C 1
ATOM 786 O O . ILE A 1 97 ? -4.626 0.483 10.390 1.00 98.44 97 ILE A O 1
ATOM 790 N N . THR A 1 98 ? -2.688 -0.533 9.940 1.00 98.31 98 THR A N 1
ATOM 791 C CA . THR A 1 98 ? -2.728 -1.391 11.129 1.00 98.31 98 THR A CA 1
ATOM 792 C C . THR A 1 98 ? -2.686 -0.554 12.406 1.00 98.31 98 THR A C 1
ATOM 794 O O . THR A 1 98 ? -3.499 -0.746 13.309 1.00 98.31 98 THR A O 1
ATOM 797 N N . ASP A 1 99 ? -1.785 0.427 12.454 1.00 97.81 99 ASP A N 1
ATOM 798 C CA . ASP A 1 99 ? -1.602 1.290 13.616 1.00 97.81 99 ASP A CA 1
ATOM 799 C C . ASP A 1 99 ? -2.829 2.173 13.874 1.00 97.81 99 ASP A C 1
ATOM 801 O O . ASP A 1 99 ? -3.253 2.287 15.022 1.00 97.81 99 ASP A O 1
ATOM 805 N N . ILE A 1 100 ? -3.449 2.767 12.842 1.00 97.06 100 ILE A N 1
ATOM 806 C CA . ILE A 1 100 ? -4.639 3.613 13.043 1.00 97.06 100 ILE A CA 1
ATOM 807 C C . ILE A 1 100 ? -5.814 2.807 13.609 1.00 97.06 100 ILE A C 1
ATOM 809 O O . ILE A 1 100 ? -6.494 3.308 14.505 1.00 97.06 100 ILE A O 1
ATOM 813 N N . ILE A 1 101 ? -6.005 1.559 13.166 1.00 97.62 101 ILE A N 1
ATOM 814 C CA . ILE A 1 101 ? -7.052 0.663 13.682 1.00 97.62 101 ILE A CA 1
ATOM 815 C C . ILE A 1 101 ? -6.810 0.344 15.154 1.00 97.62 101 ILE A C 1
ATOM 817 O O . ILE A 1 101 ? -7.729 0.463 15.964 1.00 97.62 101 ILE A O 1
ATOM 821 N N . ILE A 1 102 ? -5.576 -0.035 15.505 1.00 96.50 102 ILE A N 1
ATOM 822 C CA . ILE A 1 102 ? -5.204 -0.395 16.879 1.00 96.50 102 ILE A CA 1
ATOM 823 C C . ILE A 1 102 ? -5.333 0.823 17.801 1.00 96.50 102 ILE A C 1
ATOM 825 O O . ILE A 1 102 ? -6.000 0.747 18.830 1.00 96.50 102 ILE A O 1
ATOM 829 N N . VAL A 1 103 ? -4.734 1.957 17.425 1.00 96.88 103 VAL A N 1
ATOM 830 C CA . VAL A 1 103 ? -4.689 3.176 18.252 1.00 96.88 103 VAL A CA 1
ATOM 831 C C . VAL A 1 103 ? -6.081 3.763 18.486 1.00 96.88 103 VAL A C 1
ATOM 833 O O . VAL A 1 103 ? -6.343 4.277 19.570 1.00 96.88 103 VAL A O 1
ATOM 836 N N . ASN A 1 104 ? -6.982 3.679 17.503 1.00 96.69 104 ASN A N 1
ATOM 837 C CA . ASN A 1 104 ? -8.342 4.219 17.615 1.00 96.69 104 ASN A CA 1
ATOM 838 C C . ASN A 1 104 ? -9.390 3.152 17.977 1.00 96.69 104 ASN A C 1
ATOM 840 O O . ASN A 1 104 ? -10.580 3.454 17.965 1.00 96.69 104 ASN A O 1
ATOM 844 N N . ASN A 1 105 ? -8.970 1.921 18.302 1.00 95.19 105 ASN A N 1
ATOM 845 C CA . ASN A 1 105 ? -9.845 0.805 18.680 1.00 95.19 105 ASN A CA 1
ATOM 846 C C . ASN A 1 105 ? -10.990 0.541 17.671 1.00 95.19 105 ASN A C 1
ATOM 848 O O . ASN A 1 105 ? -12.139 0.310 18.050 1.00 95.19 105 ASN A O 1
ATOM 852 N N . MET A 1 106 ? -10.677 0.577 16.373 1.00 95.81 106 MET A N 1
ATOM 853 C CA . MET A 1 106 ? -11.646 0.465 15.268 1.00 95.81 106 MET A CA 1
ATOM 854 C C . MET A 1 106 ? -11.991 -1.004 14.962 1.00 95.81 106 MET A C 1
ATOM 856 O O . MET A 1 106 ? -11.721 -1.514 13.872 1.00 95.81 106 MET A O 1
ATOM 860 N N . LYS A 1 107 ? -12.519 -1.730 15.955 1.00 95.00 107 LYS A N 1
ATOM 861 C CA . LYS A 1 107 ? -12.744 -3.189 15.881 1.00 95.00 107 LYS A CA 1
ATOM 862 C C . LYS A 1 107 ? -13.704 -3.614 14.769 1.00 95.00 107 LYS A C 1
ATOM 864 O O . LYS A 1 107 ? -13.516 -4.659 14.154 1.00 95.00 107 LYS A O 1
ATOM 869 N N . ASP A 1 108 ? -14.697 -2.784 14.478 1.00 95.88 108 ASP A N 1
ATOM 870 C CA . ASP A 1 108 ? -15.662 -2.965 13.392 1.00 95.88 108 ASP A CA 1
ATOM 871 C C . ASP A 1 108 ? -14.997 -2.999 12.003 1.00 95.88 108 ASP A C 1
ATOM 873 O O . ASP A 1 1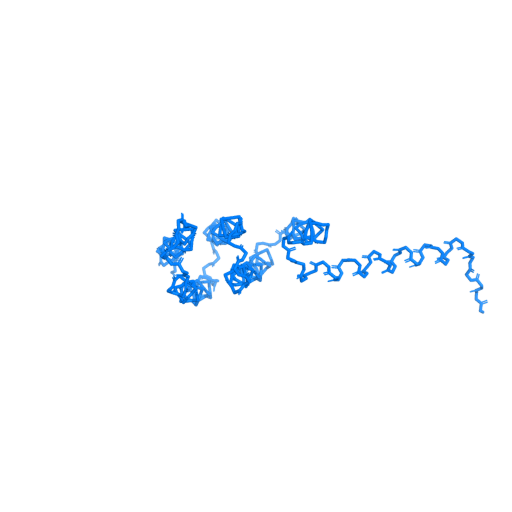08 ? -15.491 -3.660 11.090 1.00 95.88 108 ASP A O 1
ATOM 877 N N . GLN A 1 109 ? -13.837 -2.355 11.854 1.00 96.94 109 GLN A N 1
ATOM 878 C CA . GLN A 1 109 ? -13.084 -2.310 10.599 1.00 96.94 109 GLN A CA 1
ATOM 879 C C . GLN A 1 109 ? -12.121 -3.494 10.427 1.00 96.94 109 GLN A C 1
ATOM 881 O O . GLN A 1 109 ? -11.710 -3.796 9.303 1.00 96.94 109 GLN A O 1
ATOM 886 N N . VAL A 1 110 ? -11.775 -4.199 11.512 1.00 96.94 110 VAL A N 1
ATOM 887 C CA . VAL A 1 110 ? -10.725 -5.235 11.530 1.00 96.94 110 VAL A CA 1
ATOM 888 C C . VAL A 1 110 ? -10.982 -6.328 10.496 1.00 96.94 110 VAL A C 1
ATOM 890 O O . VAL A 1 110 ? -10.099 -6.629 9.696 1.00 96.94 110 VAL A O 1
ATOM 893 N N . ALA A 1 111 ? -12.196 -6.883 10.452 1.00 97.19 111 ALA A N 1
ATOM 894 C CA . ALA A 1 111 ? -12.528 -7.955 9.513 1.00 97.19 111 ALA A CA 1
ATOM 895 C C . ALA A 1 111 ? -12.386 -7.510 8.046 1.00 97.19 111 ALA A C 1
ATOM 897 O O . ALA A 1 111 ? -11.862 -8.251 7.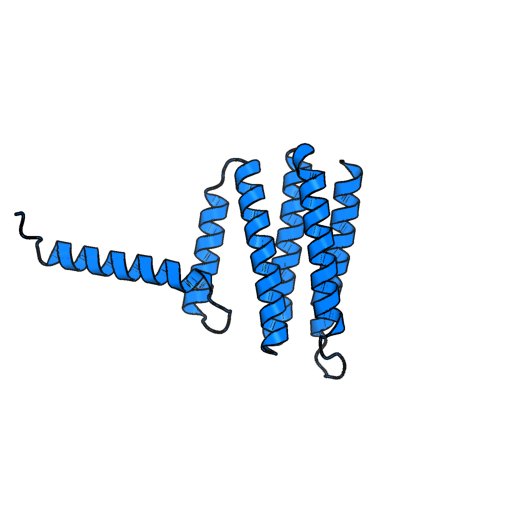213 1.00 97.19 111 ALA A O 1
ATOM 898 N N . SER A 1 112 ? -12.801 -6.277 7.734 1.00 97.25 112 SER A N 1
ATOM 899 C CA . SER A 1 112 ? -12.693 -5.710 6.385 1.00 97.25 112 SER A CA 1
ATOM 900 C C . SER A 1 112 ? -11.231 -5.552 5.955 1.00 97.25 112 SER A C 1
ATOM 902 O O . SER A 1 112 ? -10.872 -5.870 4.822 1.00 97.25 112 SER A O 1
ATOM 904 N N . ILE A 1 113 ? -10.374 -5.112 6.876 1.00 98.12 113 ILE A N 1
ATOM 905 C CA . ILE A 1 113 ? -8.947 -4.883 6.621 1.00 98.12 113 ILE A CA 1
ATOM 906 C C . ILE A 1 113 ? -8.180 -6.199 6.524 1.00 98.12 113 ILE A C 1
ATOM 908 O O . ILE A 1 113 ? -7.333 -6.345 5.647 1.00 98.12 113 ILE A O 1
ATOM 912 N N . ILE A 1 114 ? -8.513 -7.184 7.361 1.00 98.25 114 ILE A N 1
ATOM 913 C CA . ILE A 1 114 ? -7.966 -8.541 7.255 1.00 98.25 114 ILE A CA 1
ATOM 914 C C . ILE A 1 114 ? -8.248 -9.125 5.868 1.00 98.25 114 ILE A C 1
ATOM 916 O O . ILE A 1 114 ? -7.343 -9.690 5.255 1.00 98.25 114 ILE A O 1
ATOM 920 N N . ASN A 1 115 ? -9.472 -8.976 5.355 1.00 98.25 115 ASN A N 1
ATOM 921 C CA . ASN A 1 115 ? -9.814 -9.461 4.017 1.00 98.25 115 ASN A CA 1
ATOM 922 C C . ASN A 1 115 ? -8.991 -8.744 2.938 1.00 98.25 115 ASN A C 1
ATOM 924 O O . ASN A 1 115 ? -8.349 -9.411 2.132 1.00 98.25 115 ASN A O 1
ATOM 928 N N . GLN A 1 116 ? -8.902 -7.411 2.997 1.00 98.56 116 GLN A N 1
ATOM 929 C CA . GLN A 1 116 ? -8.081 -6.635 2.062 1.00 98.56 116 GLN A CA 1
ATOM 930 C C . GLN A 1 116 ? -6.603 -7.064 2.093 1.00 98.56 116 GLN A C 1
ATOM 932 O O . GLN A 1 116 ? -5.984 -7.255 1.049 1.00 98.56 116 GLN A O 1
ATOM 937 N N . PHE A 1 117 ? -6.025 -7.266 3.280 1.00 98.56 117 PHE A N 1
ATOM 938 C CA . PHE A 1 117 ? -4.634 -7.706 3.417 1.00 98.56 117 PHE A CA 1
ATOM 939 C C . PHE A 1 117 ? -4.415 -9.121 2.878 1.00 98.56 117 PHE A C 1
ATOM 941 O O . PHE A 1 117 ? -3.392 -9.362 2.243 1.00 98.56 117 PHE A O 1
ATOM 948 N N . LYS A 1 118 ? -5.362 -10.047 3.072 1.00 98.44 118 LYS A N 1
ATOM 949 C CA . LYS A 1 118 ? -5.293 -11.396 2.486 1.00 98.44 118 LYS A CA 1
ATOM 950 C C . LYS A 1 118 ? -5.356 -11.358 0.959 1.00 98.44 118 LYS A C 1
ATOM 952 O O . LYS A 1 118 ? -4.552 -12.021 0.304 1.00 98.44 118 LYS A O 1
ATOM 957 N N . ASP A 1 119 ? -6.252 -10.549 0.399 1.00 98.50 119 ASP A N 1
ATOM 958 C CA . ASP A 1 119 ? -6.364 -10.367 -1.051 1.00 98.50 119 ASP A CA 1
ATOM 959 C C . ASP A 1 119 ? -5.071 -9.784 -1.632 1.00 98.50 119 ASP A C 1
ATOM 961 O O . ASP A 1 119 ? -4.547 -10.266 -2.640 1.00 98.50 119 ASP A O 1
ATOM 965 N N . HIS A 1 120 ? -4.490 -8.795 -0.951 1.00 98.62 120 HIS A N 1
ATOM 966 C CA . HIS A 1 120 ? -3.216 -8.215 -1.355 1.00 98.62 120 HIS A CA 1
ATOM 967 C C . HIS A 1 120 ? -2.053 -9.193 -1.211 1.00 98.62 120 HIS A C 1
ATOM 969 O O . HIS A 1 120 ? -1.182 -9.219 -2.073 1.00 98.62 120 HIS A O 1
ATOM 975 N N . GLN A 1 121 ? -2.033 -10.022 -0.165 1.00 98.06 121 GLN A N 1
ATOM 976 C CA . GLN A 1 121 ? -1.005 -11.044 0.014 1.00 98.06 121 GLN A CA 1
ATOM 977 C C . GLN A 1 121 ? -1.010 -12.036 -1.155 1.00 98.06 121 GLN A C 1
ATOM 979 O O . GLN A 1 121 ? 0.054 -12.379 -1.671 1.00 98.06 121 GLN A O 1
ATOM 984 N N . LYS A 1 122 ? -2.199 -12.441 -1.621 1.00 98.06 122 LYS A N 1
ATOM 985 C CA . LYS A 1 122 ? -2.346 -13.274 -2.819 1.00 98.06 122 LYS A CA 1
ATOM 986 C C . LYS A 1 122 ? -1.805 -12.566 -4.064 1.00 98.06 122 LYS A C 1
ATOM 988 O O . LYS A 1 122 ? -1.000 -13.145 -4.786 1.00 98.06 122 LYS A O 1
ATOM 993 N N . ALA A 1 123 ? -2.194 -11.312 -4.290 1.00 98.06 123 ALA A N 1
ATOM 994 C CA . ALA A 1 123 ? -1.729 -10.541 -5.443 1.00 98.06 123 ALA A CA 1
ATOM 995 C C . ALA A 1 123 ? -0.204 -10.316 -5.430 1.00 98.06 123 ALA A C 1
ATOM 997 O O . ALA A 1 123 ? 0.453 -10.458 -6.456 1.00 98.06 123 ALA A O 1
ATOM 998 N N . LEU A 1 124 ? 0.382 -10.008 -4.271 1.00 98.00 124 LEU A N 1
ATOM 999 C CA . LEU A 1 124 ? 1.832 -9.877 -4.114 1.00 98.00 124 LEU A CA 1
ATOM 1000 C C . LEU A 1 124 ? 2.551 -11.199 -4.371 1.00 98.00 124 LEU A C 1
ATOM 1002 O O . LEU A 1 124 ? 3.603 -11.197 -5.002 1.00 98.00 124 LEU A O 1
ATOM 1006 N N . TYR A 1 125 ? 1.981 -12.323 -3.931 1.00 97.69 125 TYR A N 1
ATOM 1007 C CA . TYR A 1 125 ? 2.534 -13.641 -4.227 1.00 97.69 125 TYR A CA 1
ATOM 1008 C C . TYR A 1 125 ? 2.531 -13.932 -5.732 1.00 97.69 125 TYR A C 1
ATOM 1010 O O . TYR A 1 125 ? 3.535 -14.398 -6.264 1.00 97.69 125 TYR A O 1
ATOM 1018 N N . GLU A 1 126 ? 1.451 -13.596 -6.442 1.00 96.56 126 GLU A N 1
ATOM 1019 C CA . GLU A 1 126 ? 1.397 -13.710 -7.906 1.00 96.56 126 GLU A CA 1
ATOM 1020 C C . GLU A 1 126 ? 2.500 -12.871 -8.569 1.00 96.56 126 GLU A C 1
ATOM 1022 O O . GLU A 1 126 ? 3.240 -13.389 -9.406 1.00 96.56 126 GLU A O 1
ATOM 1027 N N . ILE A 1 127 ? 2.676 -11.614 -8.140 1.00 95.38 127 ILE A N 1
ATOM 1028 C CA . ILE A 1 127 ? 3.744 -10.723 -8.624 1.00 95.38 127 ILE A CA 1
ATOM 1029 C C . ILE A 1 127 ? 5.131 -11.317 -8.328 1.00 95.38 127 ILE A C 1
ATOM 1031 O O . ILE A 1 127 ? 6.001 -11.337 -9.198 1.00 95.38 127 ILE A O 1
ATOM 1035 N N . TYR A 1 128 ? 5.342 -11.831 -7.115 1.00 95.19 128 TYR A N 1
ATOM 1036 C CA . TYR A 1 128 ? 6.594 -12.458 -6.703 1.00 95.19 128 TYR A CA 1
ATOM 1037 C C . TYR A 1 128 ? 6.927 -13.680 -7.560 1.00 95.19 128 TYR A C 1
ATOM 1039 O O . TYR A 1 128 ? 8.076 -13.848 -7.972 1.00 95.19 128 TYR A O 1
ATOM 1047 N N . VAL A 1 129 ? 5.949 -14.544 -7.847 1.00 94.06 129 VAL A N 1
ATOM 1048 C CA . VAL A 1 129 ? 6.153 -15.763 -8.643 1.00 94.06 129 VAL A CA 1
ATOM 1049 C C . VAL A 1 129 ? 6.590 -15.420 -10.066 1.00 94.06 129 VAL A C 1
ATOM 1051 O O . VAL A 1 129 ? 7.567 -16.007 -10.533 1.00 94.06 129 VAL A O 1
ATOM 1054 N N . ILE A 1 130 ? 5.934 -14.452 -10.715 1.00 91.50 130 ILE A N 1
ATOM 1055 C CA . ILE A 1 130 ? 6.228 -14.072 -12.108 1.00 91.50 130 ILE A CA 1
ATOM 1056 C C . ILE A 1 130 ? 7.487 -13.208 -12.265 1.00 91.50 130 ILE A C 1
ATOM 1058 O O . ILE A 1 130 ? 7.987 -13.063 -13.379 1.00 91.50 130 ILE A O 1
ATOM 1062 N N . TYR A 1 131 ? 7.999 -12.621 -11.180 1.00 91.44 131 TYR A N 1
ATOM 1063 C CA . TYR A 1 131 ? 9.188 -11.774 -11.228 1.00 91.44 131 TYR A CA 1
ATOM 1064 C C . TYR A 1 131 ? 10.418 -12.569 -11.710 1.00 91.44 131 TYR A C 1
ATOM 1066 O O . TYR A 1 131 ? 10.671 -13.661 -11.181 1.00 91.44 131 TYR A O 1
ATOM 1074 N N . PRO A 1 132 ? 11.225 -12.049 -12.657 1.00 88.44 132 PRO A N 1
ATOM 1075 C CA . PRO A 1 132 ? 12.419 -12.742 -13.133 1.00 88.44 132 PRO A CA 1
ATOM 1076 C C . PRO A 1 132 ? 13.511 -12.767 -12.056 1.00 88.44 132 PRO A C 1
ATOM 1078 O O . PRO A 1 132 ? 14.129 -11.754 -11.745 1.00 88.44 132 PRO A O 1
ATOM 1081 N N . LYS A 1 133 ? 13.751 -13.946 -11.468 1.00 85.69 133 LYS A N 1
ATOM 1082 C CA . LYS A 1 133 ? 14.744 -14.153 -10.389 1.00 85.69 133 LYS A CA 1
ATOM 1083 C C . LYS A 1 133 ? 16.124 -14.585 -10.890 1.00 85.69 133 LYS A C 1
ATOM 1085 O O . LYS A 1 133 ? 17.050 -14.716 -10.103 1.00 85.69 133 LYS A O 1
ATOM 1090 N N . ASN A 1 134 ? 16.251 -14.856 -12.185 1.00 70.88 134 ASN A N 1
ATOM 1091 C CA . ASN A 1 134 ? 17.475 -15.330 -12.836 1.00 70.88 134 ASN A CA 1
ATOM 1092 C C . ASN A 1 134 ? 18.400 -14.193 -13.303 1.00 70.88 134 ASN A C 1
ATOM 1094 O O . ASN A 1 134 ? 19.383 -14.445 -13.991 1.00 70.88 134 ASN A O 1
ATOM 1098 N N . THR A 1 135 ? 18.065 -12.953 -12.966 1.00 65.94 135 THR A N 1
ATOM 1099 C CA . THR A 1 135 ? 18.873 -11.759 -13.232 1.00 65.94 135 THR A CA 1
ATOM 1100 C C . THR A 1 135 ? 19.667 -11.375 -11.984 1.00 65.94 135 THR A C 1
ATOM 1102 O O . THR A 1 135 ? 19.221 -11.674 -10.879 1.00 65.94 135 THR A O 1
ATOM 1105 N N . ASP A 1 136 ? 20.749 -10.603 -12.122 1.00 73.00 136 ASP A N 1
ATOM 1106 C CA . ASP A 1 136 ? 21.492 -10.008 -10.986 1.00 73.00 136 ASP A CA 1
ATOM 1107 C C . ASP A 1 136 ? 20.640 -9.056 -10.111 1.00 73.00 136 ASP A C 1
ATOM 1109 O O . ASP A 1 136 ? 21.099 -8.518 -9.102 1.00 73.00 136 ASP A O 1
ATOM 1113 N N . ASN A 1 137 ? 19.380 -8.833 -10.490 1.00 73.31 137 ASN A N 1
ATOM 1114 C CA . ASN A 1 137 ? 18.429 -8.010 -9.772 1.00 73.31 137 ASN A CA 1
ATOM 1115 C C . ASN A 1 137 ? 17.806 -8.746 -8.566 1.00 73.31 137 ASN A C 1
ATOM 1117 O O . ASN A 1 137 ? 17.030 -9.692 -8.713 1.00 73.31 137 ASN A O 1
ATOM 1121 N N . LEU A 1 138 ? 18.095 -8.246 -7.361 1.00 87.75 138 LEU A N 1
ATOM 1122 C CA . LEU A 1 138 ? 17.583 -8.757 -6.084 1.00 87.75 138 LEU A CA 1
ATOM 1123 C C . LEU A 1 138 ? 16.305 -8.052 -5.590 1.00 87.75 138 LEU A C 1
ATOM 1125 O O . LEU A 1 138 ? 15.858 -8.322 -4.477 1.00 87.75 138 LEU A O 1
ATOM 1129 N N . GLU A 1 139 ? 15.700 -7.162 -6.381 1.00 90.06 139 GLU A N 1
ATOM 1130 C CA . GLU A 1 139 ? 14.541 -6.354 -5.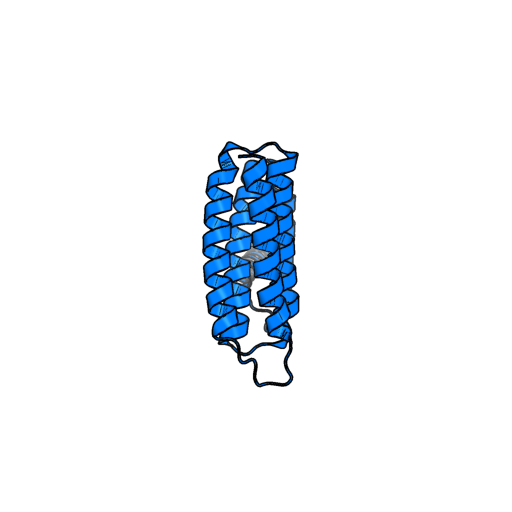973 1.00 90.06 139 GLU A CA 1
ATOM 1131 C C . GLU A 1 139 ? 13.272 -7.174 -5.710 1.00 90.06 139 GLU A C 1
ATOM 1133 O O . GLU A 1 139 ? 12.383 -6.704 -4.999 1.00 90.06 139 GLU A O 1
ATOM 1138 N N . TYR A 1 140 ? 13.207 -8.426 -6.182 1.00 91.56 140 TYR A N 1
ATOM 1139 C CA . TYR A 1 140 ? 12.132 -9.356 -5.819 1.00 91.56 140 TYR A CA 1
ATOM 1140 C C . TYR A 1 140 ? 12.005 -9.548 -4.301 1.00 91.56 1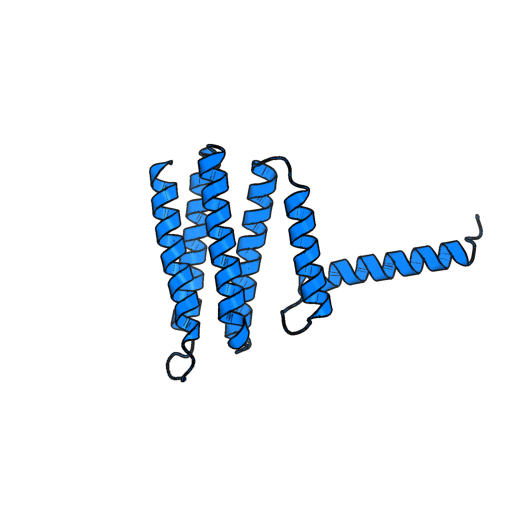40 TYR A C 1
ATOM 1142 O O . TYR A 1 140 ? 10.907 -9.814 -3.811 1.00 91.56 140 TYR A O 1
ATOM 1150 N N . LYS A 1 141 ? 13.108 -9.383 -3.553 1.00 94.56 141 LYS A N 1
ATOM 1151 C CA . LYS A 1 141 ? 13.125 -9.478 -2.088 1.00 94.56 141 LYS A CA 1
ATOM 1152 C C . LYS A 1 141 ? 12.216 -8.441 -1.440 1.00 94.56 141 LYS A C 1
ATOM 1154 O O . LYS A 1 141 ? 11.602 -8.731 -0.429 1.00 94.56 141 LYS A O 1
ATOM 1159 N N . TYR A 1 142 ? 12.047 -7.271 -2.053 1.00 96.19 142 TYR A N 1
ATOM 1160 C CA . TYR A 1 142 ? 11.160 -6.243 -1.512 1.00 96.19 142 TYR A CA 1
ATOM 1161 C C . TYR A 1 142 ? 9.676 -6.600 -1.676 1.00 96.19 142 TYR A C 1
ATOM 1163 O O . TYR A 1 142 ? 8.856 -6.207 -0.853 1.00 96.19 142 TYR A O 1
ATOM 1171 N N . ILE A 1 143 ? 9.328 -7.391 -2.698 1.00 96.25 143 ILE A N 1
ATOM 1172 C CA . ILE A 1 143 ? 7.973 -7.947 -2.851 1.00 96.25 143 ILE A CA 1
ATOM 1173 C C . ILE A 1 143 ? 7.746 -9.046 -1.802 1.00 96.25 143 ILE A C 1
ATOM 1175 O O . ILE A 1 143 ? 6.679 -9.122 -1.197 1.00 96.25 143 ILE A O 1
ATOM 1179 N N . GLU A 1 144 ? 8.758 -9.882 -1.560 1.00 96.50 144 GLU A N 1
ATOM 1180 C CA . GLU A 1 144 ? 8.737 -10.890 -0.493 1.00 96.50 144 GLU A CA 1
ATOM 1181 C C . GLU A 1 144 ? 8.600 -10.253 0.899 1.00 96.50 144 GLU A C 1
ATOM 1183 O O . GLU A 1 144 ? 7.790 -10.704 1.710 1.00 96.50 144 GLU A O 1
ATOM 1188 N N . ASP A 1 145 ? 9.318 -9.160 1.154 1.00 97.31 145 ASP A N 1
ATOM 1189 C CA . ASP A 1 145 ? 9.209 -8.384 2.387 1.00 97.31 145 ASP A CA 1
ATOM 1190 C C . ASP A 1 145 ? 7.792 -7.835 2.582 1.00 97.31 145 ASP A C 1
ATOM 1192 O O . ASP A 1 145 ? 7.240 -7.967 3.672 1.00 97.31 145 ASP A O 1
ATOM 1196 N N . ASP A 1 146 ? 7.152 -7.290 1.542 1.00 97.75 146 ASP A N 1
ATOM 1197 C CA . ASP A 1 146 ? 5.763 -6.822 1.629 1.00 97.75 146 ASP A CA 1
ATOM 1198 C C . ASP A 1 146 ? 4.790 -7.958 2.008 1.00 97.75 146 ASP A C 1
ATOM 1200 O O . ASP A 1 146 ? 3.901 -7.757 2.842 1.00 97.75 146 ASP A O 1
ATOM 1204 N N . ILE A 1 147 ? 4.975 -9.172 1.467 1.00 98.00 147 ILE A N 1
ATOM 1205 C CA . ILE A 1 147 ? 4.199 -10.369 1.853 1.00 98.00 147 ILE A CA 1
ATOM 1206 C C . ILE A 1 147 ? 4.414 -10.691 3.339 1.00 98.00 147 ILE A C 1
ATOM 1208 O O . ILE A 1 147 ? 3.452 -10.946 4.073 1.00 98.00 147 ILE A O 1
ATOM 1212 N N . ASN A 1 148 ? 5.667 -10.662 3.794 1.00 98.12 148 ASN A N 1
ATOM 1213 C CA . ASN A 1 148 ? 6.030 -10.936 5.183 1.00 98.12 148 ASN A CA 1
ATOM 1214 C C . ASN A 1 148 ? 5.464 -9.876 6.140 1.00 98.12 148 ASN A C 1
ATOM 1216 O O . ASN A 1 148 ? 4.919 -10.222 7.191 1.00 98.12 148 ASN A O 1
ATOM 1220 N N . TYR A 1 149 ? 5.515 -8.596 5.770 1.00 98.06 149 TYR A N 1
ATOM 1221 C CA . TYR A 1 149 ? 4.921 -7.514 6.550 1.00 98.06 149 TYR A CA 1
ATOM 1222 C C . TYR A 1 149 ? 3.405 -7.656 6.661 1.00 98.06 149 TYR A C 1
ATOM 1224 O O . TYR A 1 149 ? 2.875 -7.533 7.766 1.00 98.06 149 TYR A O 1
ATOM 1232 N N . LEU A 1 150 ? 2.699 -7.990 5.573 1.00 97.88 150 LEU A N 1
ATOM 1233 C CA . LEU A 1 150 ? 1.259 -8.253 5.646 1.00 97.88 150 LEU A CA 1
ATOM 1234 C C . LEU A 1 150 ? 0.932 -9.392 6.606 1.00 97.88 150 LEU A C 1
ATOM 1236 O O . LEU A 1 150 ? -0.013 -9.263 7.381 1.00 97.88 150 LEU A O 1
ATOM 1240 N N . LYS A 1 151 ? 1.727 -10.468 6.622 1.00 97.75 151 LYS A N 1
ATOM 1241 C CA . LYS A 1 151 ? 1.558 -11.553 7.597 1.00 97.75 151 LYS A CA 1
ATOM 1242 C C . LYS A 1 151 ? 1.683 -11.042 9.037 1.00 97.75 151 LYS A C 1
ATOM 1244 O O . LYS A 1 151 ? 0.814 -11.319 9.858 1.00 97.75 151 LYS A O 1
ATOM 1249 N N . LEU A 1 152 ? 2.704 -10.234 9.329 1.00 97.94 152 LEU A N 1
ATOM 1250 C CA . LEU A 1 152 ? 2.877 -9.626 10.654 1.00 97.94 152 LEU A CA 1
ATOM 1251 C C . LEU A 1 152 ? 1.695 -8.727 11.040 1.00 97.94 152 LEU A C 1
ATOM 1253 O O . LEU A 1 152 ? 1.273 -8.711 12.197 1.00 97.94 152 LEU A O 1
ATOM 1257 N N . TYR A 1 153 ? 1.157 -7.965 10.091 1.00 98.12 153 TYR A N 1
ATOM 1258 C CA . TYR A 1 153 ? 0.020 -7.084 10.341 1.00 98.12 153 TYR A CA 1
ATOM 1259 C C . TYR A 1 153 ? -1.293 -7.852 10.521 1.00 98.12 153 TYR A C 1
ATOM 1261 O O . TYR A 1 153 ? -2.064 -7.527 11.422 1.00 98.12 153 TYR A O 1
ATOM 1269 N N . LEU A 1 154 ? -1.517 -8.911 9.742 1.00 97.81 154 LEU A N 1
ATOM 1270 C CA . LEU A 1 154 ? -2.635 -9.839 9.924 1.00 97.81 154 LEU A CA 1
ATOM 1271 C C . LEU A 1 154 ? -2.614 -10.468 11.321 1.00 97.81 154 LEU A C 1
ATOM 1273 O O . LEU A 1 154 ? -3.644 -10.482 11.998 1.00 97.81 154 LEU A O 1
ATOM 1277 N N . ASP A 1 155 ? -1.445 -10.911 11.788 1.00 97.38 155 ASP A N 1
ATOM 1278 C CA . ASP A 1 155 ? -1.285 -11.472 13.133 1.00 97.38 155 ASP A CA 1
ATOM 1279 C C . ASP A 1 155 ? -1.604 -10.438 14.226 1.00 97.38 155 ASP A C 1
ATOM 1281 O O . ASP A 1 155 ? -2.203 -10.776 15.247 1.00 97.38 155 ASP A O 1
ATOM 1285 N N . LYS A 1 156 ? -1.232 -9.165 14.031 1.00 97.00 156 LYS A N 1
ATOM 1286 C CA . LYS A 1 156 ? -1.585 -8.077 14.961 1.00 97.00 156 LYS A CA 1
ATOM 1287 C C . LYS A 1 156 ? -3.089 -7.808 14.986 1.00 97.00 156 LYS A C 1
ATOM 1289 O O . LYS A 1 156 ? -3.656 -7.690 16.067 1.00 97.00 156 LYS A O 1
ATOM 1294 N N . LEU A 1 157 ? -3.725 -7.723 13.819 1.00 96.69 157 LEU A N 1
ATOM 1295 C CA . LEU A 1 157 ? -5.156 -7.438 13.695 1.00 96.69 157 LEU A CA 1
ATOM 1296 C C . LEU A 1 157 ? -6.017 -8.576 14.254 1.00 96.69 157 LEU A C 1
ATOM 1298 O O . LEU A 1 157 ? -6.982 -8.319 14.965 1.00 96.69 157 LEU A O 1
ATOM 1302 N N . THR A 1 158 ? -5.626 -9.830 14.024 1.00 95.31 158 THR A N 1
ATOM 1303 C CA . THR A 1 158 ? -6.354 -11.009 14.531 1.00 95.31 158 THR A CA 1
ATOM 1304 C C . THR A 1 158 ? -6.385 -11.059 16.064 1.00 95.31 158 THR A C 1
ATOM 1306 O O . THR A 1 158 ? -7.323 -11.591 16.643 1.00 95.31 158 THR A O 1
ATOM 1309 N N . LYS A 1 159 ? -5.391 -10.476 16.747 1.00 94.75 159 LYS A N 1
ATOM 1310 C CA . LYS A 1 159 ? -5.345 -10.415 18.221 1.00 94.75 159 LYS A CA 1
ATOM 1311 C C . LYS A 1 159 ? -6.307 -9.399 18.836 1.00 94.75 159 LYS A C 1
ATOM 1313 O O . LYS A 1 159 ? -6.532 -9.454 20.041 1.00 94.75 159 LYS A O 1
ATOM 1318 N N . ILE A 1 160 ? -6.797 -8.443 18.048 1.00 92.12 160 ILE A N 1
ATOM 1319 C CA . ILE A 1 160 ? -7.701 -7.381 18.518 1.00 92.12 160 ILE A CA 1
ATOM 1320 C C . ILE A 1 160 ? -9.117 -7.493 17.945 1.00 92.12 160 ILE A C 1
ATOM 1322 O O . ILE A 1 160 ? -9.981 -6.703 18.341 1.00 92.12 160 ILE A O 1
ATOM 1326 N N . GLN A 1 161 ? -9.316 -8.434 17.015 1.00 78.88 161 GLN A N 1
ATOM 1327 C CA . GLN A 1 161 ? -10.622 -8.871 16.532 1.00 78.88 161 GLN A CA 1
ATOM 1328 C C . GLN A 1 161 ? -11.444 -9.432 17.697 1.00 78.88 161 GLN A C 1
ATOM 1330 O O . GLN A 1 161 ? -12.629 -9.046 17.793 1.00 78.88 161 GLN A O 1
#

Secondary structure (DSSP, 8-state):
-----HHHHHHHHHHHHHHHHHHHHTT--TTSHHHHHHHHHHHHHHHHH--SHHHHHHHHHHHHHHHHHHHHHHHHTT-GGGHHHHHHHHHHHHHHHHHHHHHTT-HHHHHHHHHHHHHHHHHHHHHHHHS--SSS--THHHHHHHHHHHHHHHHHHHTT-